Protein AF-A0AAU9TL54-F1 (afdb_monomer_lite)

pLDDT: mean 71.48, std 21.56, range [25.92, 95.94]

Radius of gyration: 19.09 Å; chains: 1; bounding box: 51×31×58 Å

Foldseek 3Di:
DPDDDDDDPVVLVVVLVVDQLVRSVVVVCVVCVVPDDDPVSVVSSQVRQWDWFWWAFPVRDIFIWIWGADPVDDDQVRIWTQQCSCCLQLVNDDDPPSHRDTHTPVVVVCCVPPPVRCSVNRPRPPTQIDGDPPPDDDDDDPPPPPDDDRDDD

Secondary structure (DSSP, 8-state):
-PPP----HHHHHHHTTSS-HHHHHHHHHHH-TTS---HHHHHHHHHHHEEEEEEE-TTS-EEEEEEEE-TTS-GGGGEEEEGGGGTTTTTTPPPTT-TT-EE-HHHHHHHHHHS---GGGSTTTT---EEPP-SSS----TTSSSSS-----

Sequence (153 aa):
MPGDIVVPVDTFLYMSAFLTSIEYSNLIRAFWPDGDPDELIQKKLRKMSCHKLTATFFNKKTLEIEYNFDITKTGRERVLIRFDCLLPILGGLLAPGMDDVYVNFDTCSDYYYVDNLCVWCSDYHVSPIRFKEPTSHFALPPLLWETHHWIVR

Structure (mmCIF, N/CA/C/O backbone):
data_AF-A0AAU9TL54-F1
#
_entry.id   AF-A0AAU9TL54-F1
#
loop_
_atom_site.group_PDB
_atom_site.id
_atom_site.type_symbol
_atom_site.label_atom_id
_atom_site.label_alt_id
_atom_site.label_comp_id
_atom_site.label_asym_id
_atom_site.label_entity_id
_atom_site.label_seq_id
_atom_site.pdbx_PDB_ins_code
_atom_site.Cartn_x
_atom_site.Cartn_y
_atom_site.Cartn_z
_atom_site.occupancy
_atom_site.B_iso_or_equiv
_atom_site.auth_seq_id
_atom_site.auth_comp_id
_atom_site.auth_asym_id
_atom_site.auth_atom_id
_atom_site.pdbx_PDB_model_num
ATOM 1 N N . MET A 1 1 ? 26.069 3.975 -33.445 1.00 44.50 1 MET A N 1
ATOM 2 C CA . MET A 1 1 ? 25.128 4.342 -32.367 1.00 44.50 1 MET A CA 1
ATOM 3 C C . MET A 1 1 ? 25.259 3.276 -31.298 1.00 44.50 1 MET A C 1
ATOM 5 O O . MET A 1 1 ? 25.290 2.113 -31.692 1.00 44.50 1 MET A O 1
ATOM 9 N N . PRO A 1 2 ? 25.477 3.613 -30.016 1.00 60.00 2 PRO A N 1
ATOM 10 C CA . PRO A 1 2 ? 25.482 2.585 -28.983 1.00 60.00 2 PRO A CA 1
ATOM 11 C C . PRO A 1 2 ? 24.074 1.981 -28.931 1.00 60.00 2 PRO A C 1
ATOM 13 O O . PRO A 1 2 ? 23.098 2.721 -29.001 1.00 60.00 2 PRO A O 1
ATOM 16 N N . GLY A 1 3 ? 23.983 0.652 -28.950 1.00 62.69 3 GLY A N 1
ATOM 17 C CA . GLY A 1 3 ? 22.703 -0.051 -28.954 1.00 62.69 3 GLY A CA 1
ATOM 18 C C . GLY A 1 3 ? 21.971 0.143 -27.632 1.00 62.69 3 GLY A C 1
ATOM 19 O O . GLY A 1 3 ? 22.607 0.190 -26.577 1.00 62.69 3 GLY A O 1
ATOM 20 N N . ASP A 1 4 ? 20.649 0.248 -27.703 1.00 75.19 4 ASP A N 1
ATOM 21 C CA . ASP A 1 4 ? 19.804 0.347 -26.521 1.00 75.19 4 ASP A CA 1
ATOM 22 C C . ASP A 1 4 ? 19.970 -0.913 -25.663 1.00 75.19 4 ASP A C 1
ATOM 24 O O . ASP A 1 4 ? 19.854 -2.045 -26.143 1.00 75.19 4 ASP A O 1
ATOM 28 N N . ILE A 1 5 ? 20.276 -0.723 -24.380 1.00 73.12 5 ILE A N 1
ATOM 29 C CA . ILE A 1 5 ? 20.325 -1.820 -23.415 1.00 73.12 5 ILE A CA 1
ATOM 30 C C . ILE A 1 5 ? 18.885 -2.117 -23.007 1.00 73.12 5 ILE A C 1
ATOM 32 O O . ILE A 1 5 ? 18.291 -1.390 -22.214 1.00 73.12 5 ILE A O 1
ATOM 36 N N . VAL A 1 6 ? 18.327 -3.199 -23.543 1.00 80.69 6 VAL A N 1
ATOM 37 C CA . VAL A 1 6 ? 17.008 -3.692 -23.140 1.00 80.69 6 VAL A CA 1
ATOM 38 C C . VAL A 1 6 ? 17.180 -4.626 -21.946 1.00 80.69 6 VAL A C 1
ATOM 40 O O . VAL A 1 6 ? 17.731 -5.720 -22.074 1.00 80.69 6 VAL A O 1
ATOM 43 N N . VAL A 1 7 ? 16.713 -4.192 -20.776 1.00 84.62 7 VAL A N 1
ATOM 44 C CA . VAL A 1 7 ? 16.684 -5.018 -19.562 1.00 84.62 7 VAL A CA 1
ATOM 45 C C . VAL A 1 7 ? 15.305 -5.681 -19.444 1.00 84.62 7 VAL A C 1
ATOM 47 O O . VAL A 1 7 ? 14.301 -4.969 -19.442 1.00 84.62 7 VAL A O 1
ATOM 50 N N . PRO A 1 8 ? 15.213 -7.019 -19.328 1.00 91.31 8 PRO A N 1
ATOM 51 C CA . PRO A 1 8 ? 13.930 -7.704 -19.180 1.00 91.31 8 PRO A CA 1
ATOM 52 C C . PRO A 1 8 ? 13.192 -7.325 -17.890 1.00 91.31 8 PRO A C 1
ATOM 54 O O . PRO A 1 8 ? 13.813 -7.199 -16.832 1.00 91.31 8 PRO A O 1
ATOM 57 N N . VAL A 1 9 ? 11.858 -7.259 -17.951 1.00 92.06 9 VAL A N 1
ATOM 58 C CA . VAL A 1 9 ? 10.970 -6.998 -16.796 1.00 92.06 9 VAL A CA 1
ATOM 59 C C . VAL A 1 9 ? 11.273 -7.932 -15.617 1.00 92.06 9 VAL A C 1
ATOM 61 O O . VAL A 1 9 ? 11.387 -7.476 -14.477 1.00 92.06 9 VAL A O 1
ATOM 64 N N . ASP A 1 10 ? 11.518 -9.216 -15.889 1.00 94.38 10 ASP A N 1
ATOM 65 C CA . ASP A 1 10 ? 11.847 -10.224 -14.871 1.00 94.38 10 ASP A CA 1
ATOM 66 C C . ASP A 1 10 ? 13.085 -9.870 -14.040 1.00 94.38 10 ASP A C 1
ATOM 68 O O . ASP A 1 10 ? 13.167 -10.219 -12.863 1.00 94.38 10 ASP A O 1
ATOM 72 N N . THR A 1 11 ? 14.036 -9.131 -14.618 1.00 95.06 11 THR A N 1
ATOM 73 C CA . THR A 1 11 ? 15.237 -8.686 -13.901 1.00 95.06 11 THR A CA 1
ATOM 74 C C . THR A 1 11 ? 14.873 -7.666 -12.823 1.00 95.06 11 THR A C 1
ATOM 76 O O . THR A 1 11 ? 15.326 -7.785 -11.685 1.00 95.06 11 THR A O 1
ATOM 79 N N . PHE A 1 12 ? 13.992 -6.710 -13.132 1.00 94.94 12 PHE A N 1
ATOM 80 C CA . PHE A 1 12 ? 13.492 -5.751 -12.144 1.00 94.94 12 PHE A CA 1
ATOM 81 C C . PHE A 1 12 ? 12.656 -6.442 -11.068 1.00 94.94 12 PHE A C 1
ATOM 83 O O . PHE A 1 12 ? 12.790 -6.133 -9.882 1.00 94.94 12 PHE A O 1
ATOM 90 N N . LEU A 1 13 ? 11.814 -7.403 -11.452 1.00 95.62 13 LEU A N 1
ATOM 91 C CA . LEU A 1 13 ? 11.034 -8.184 -10.493 1.00 95.62 13 LEU A CA 1
ATOM 92 C C . LEU A 1 13 ? 11.939 -9.010 -9.574 1.00 95.62 13 LEU A C 1
ATOM 94 O O . LEU A 1 13 ? 11.691 -9.063 -8.372 1.00 95.62 13 LEU A O 1
ATOM 98 N N . TYR A 1 14 ? 13.018 -9.592 -10.091 1.00 95.94 14 TYR A N 1
ATOM 99 C CA . TYR A 1 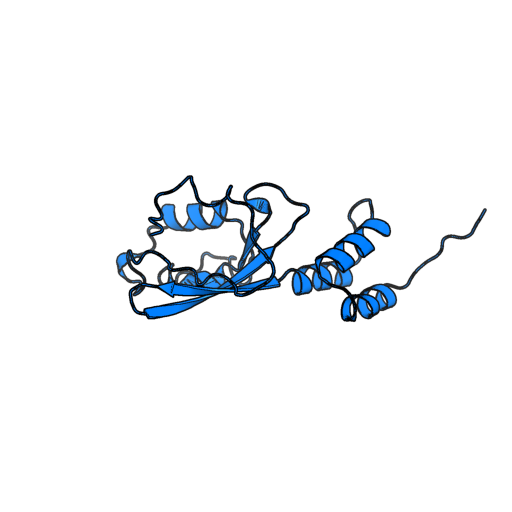14 ? 14.008 -10.297 -9.282 1.00 95.94 14 TYR A CA 1
ATOM 100 C C . TYR A 1 14 ? 14.721 -9.355 -8.297 1.00 95.94 14 TYR A C 1
ATOM 102 O O . TYR A 1 14 ? 14.785 -9.647 -7.103 1.00 95.94 14 TYR A O 1
ATOM 110 N N . MET A 1 15 ? 15.186 -8.188 -8.760 1.00 95.06 15 MET A N 1
ATOM 111 C CA . MET A 1 15 ? 15.880 -7.195 -7.921 1.00 95.06 15 MET A CA 1
ATOM 112 C C . MET A 1 15 ? 15.030 -6.708 -6.744 1.00 95.06 15 MET A C 1
ATOM 114 O O . MET A 1 15 ? 15.552 -6.469 -5.657 1.00 95.06 15 MET A O 1
ATOM 118 N N . SER A 1 16 ? 13.714 -6.614 -6.929 1.00 94.38 16 SER A N 1
ATOM 119 C CA . SER A 1 16 ? 12.777 -6.184 -5.887 1.00 94.38 16 SER A CA 1
ATOM 120 C C . SER A 1 16 ? 12.809 -7.041 -4.609 1.00 94.38 16 SER A C 1
ATOM 122 O O . SER A 1 16 ? 12.371 -6.587 -3.555 1.00 94.38 16 SER A O 1
ATOM 124 N N . ALA A 1 17 ? 13.303 -8.283 -4.678 1.00 93.81 17 ALA A N 1
ATOM 125 C CA . ALA A 1 17 ? 13.439 -9.156 -3.514 1.00 93.81 17 ALA A CA 1
ATOM 126 C C . ALA A 1 17 ? 14.563 -8.715 -2.557 1.00 93.81 17 ALA A C 1
ATOM 128 O O . ALA A 1 17 ? 14.590 -9.157 -1.410 1.00 93.81 17 ALA A O 1
ATOM 129 N N . PHE A 1 18 ? 15.470 -7.852 -3.019 1.00 95.62 18 PHE A N 1
ATOM 130 C CA . PHE A 1 18 ? 16.674 -7.436 -2.293 1.00 95.62 18 PHE A CA 1
ATOM 131 C C . PHE A 1 18 ? 16.671 -5.954 -1.907 1.00 95.62 18 PHE A C 1
ATOM 133 O O . PHE A 1 18 ? 17.611 -5.495 -1.265 1.00 95.62 18 PHE A O 1
ATOM 140 N N . LEU A 1 19 ? 15.642 -5.206 -2.307 1.00 93.69 19 LEU A N 1
ATOM 141 C CA . LEU A 1 19 ? 15.559 -3.758 -2.139 1.00 93.69 19 LEU A CA 1
ATOM 142 C C . LEU A 1 19 ? 14.407 -3.384 -1.206 1.00 93.69 19 LEU A C 1
ATOM 144 O O . LEU A 1 19 ? 13.356 -4.029 -1.193 1.00 93.69 19 LEU A O 1
ATOM 148 N N . THR A 1 20 ? 14.575 -2.297 -0.458 1.00 90.19 20 THR A N 1
ATOM 149 C CA . THR A 1 20 ? 13.454 -1.639 0.222 1.00 90.19 20 THR A CA 1
ATOM 150 C C . THR A 1 20 ? 12.478 -1.050 -0.800 1.00 90.19 20 THR A C 1
ATOM 152 O O . THR A 1 20 ? 12.823 -0.820 -1.959 1.00 90.19 20 THR A O 1
ATOM 155 N N . SER A 1 21 ? 11.248 -0.750 -0.370 1.00 87.44 21 SER A N 1
ATOM 156 C CA . SER A 1 21 ? 10.248 -0.097 -1.231 1.00 87.44 21 SER A CA 1
ATOM 157 C C . SER A 1 21 ? 10.764 1.218 -1.839 1.00 87.44 21 SER A C 1
ATOM 159 O O . SER A 1 21 ? 10.581 1.474 -3.029 1.00 87.44 21 SER A O 1
ATOM 161 N N . ILE A 1 22 ? 11.501 2.012 -1.049 1.00 88.38 22 ILE A N 1
ATOM 162 C CA . ILE A 1 22 ? 12.095 3.283 -1.490 1.00 88.38 22 ILE A CA 1
ATOM 163 C C . ILE A 1 22 ? 13.204 3.046 -2.521 1.00 88.38 22 ILE A C 1
ATOM 165 O O . ILE A 1 22 ? 13.224 3.702 -3.560 1.00 88.38 22 ILE A O 1
ATOM 169 N N . GLU A 1 23 ? 14.121 2.113 -2.262 1.00 92.19 23 GLU A N 1
ATOM 170 C CA . GLU A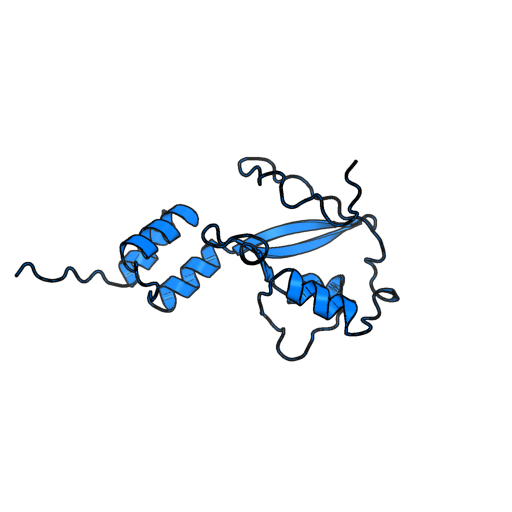 1 23 ? 15.208 1.796 -3.198 1.00 92.19 23 GLU A CA 1
ATOM 171 C C . GLU A 1 23 ? 14.674 1.221 -4.508 1.00 92.19 23 GLU A C 1
ATOM 173 O O . GLU A 1 23 ? 15.125 1.620 -5.580 1.00 92.19 23 GLU A O 1
ATOM 178 N N . TYR A 1 24 ? 13.680 0.335 -4.434 1.00 92.38 24 TYR A N 1
ATOM 179 C CA . TYR A 1 24 ? 13.053 -0.237 -5.617 1.00 92.38 24 TYR A CA 1
ATOM 180 C C . TYR A 1 24 ? 12.318 0.828 -6.437 1.00 92.38 24 TYR A C 1
ATOM 182 O O . TYR A 1 24 ? 12.505 0.900 -7.647 1.00 92.38 24 TYR A O 1
ATOM 190 N N . SER A 1 25 ? 11.558 1.717 -5.791 1.00 89.50 25 SER A N 1
ATOM 191 C CA . SER A 1 25 ? 10.916 2.856 -6.461 1.00 89.50 25 SER A CA 1
ATOM 192 C C . SER A 1 25 ? 11.935 3.771 -7.152 1.00 89.50 25 SER A C 1
ATOM 194 O O . SER A 1 25 ? 11.773 4.119 -8.324 1.00 89.50 25 SER A O 1
ATOM 196 N N . ASN A 1 26 ? 13.044 4.086 -6.475 1.00 90.94 26 ASN A N 1
ATOM 197 C CA . ASN A 1 26 ? 14.129 4.873 -7.060 1.00 90.94 26 ASN A CA 1
ATOM 198 C C . ASN A 1 26 ? 14.776 4.176 -8.265 1.00 90.94 26 ASN A C 1
ATOM 200 O O . ASN A 1 26 ? 15.063 4.845 -9.258 1.00 90.94 26 ASN A O 1
ATOM 204 N N . LEU A 1 27 ? 14.977 2.854 -8.197 1.00 92.88 27 LEU A N 1
ATOM 205 C CA . LEU A 1 27 ? 15.483 2.052 -9.310 1.00 92.88 27 LEU A CA 1
ATOM 206 C C . LEU A 1 27 ? 14.540 2.131 -10.513 1.00 92.88 27 LEU A C 1
ATOM 208 O O . LEU A 1 27 ? 14.986 2.470 -11.604 1.00 92.88 27 LEU A O 1
ATOM 212 N N . ILE A 1 28 ? 13.245 1.858 -10.326 1.00 92.38 28 ILE A N 1
ATOM 213 C CA . ILE A 1 28 ? 12.278 1.886 -11.431 1.00 92.38 28 ILE A CA 1
ATOM 214 C C . ILE A 1 28 ? 12.217 3.276 -12.062 1.00 92.38 28 ILE A C 1
ATOM 216 O O . ILE A 1 28 ? 12.270 3.385 -13.283 1.00 92.38 28 ILE A O 1
ATOM 220 N N . ARG A 1 29 ? 12.214 4.346 -11.261 1.00 89.69 29 ARG A N 1
ATOM 221 C CA . ARG A 1 29 ? 12.222 5.723 -11.777 1.00 89.69 29 ARG A CA 1
ATOM 222 C C . ARG A 1 29 ? 13.480 6.062 -12.583 1.00 89.69 29 ARG A C 1
ATOM 224 O O . ARG A 1 29 ? 13.410 6.886 -13.486 1.00 89.69 29 ARG A O 1
ATOM 231 N N . ALA A 1 30 ? 14.624 5.450 -12.276 1.00 90.62 30 ALA A N 1
ATOM 232 C CA . ALA A 1 30 ? 15.845 5.656 -13.053 1.00 90.62 30 ALA A CA 1
ATOM 233 C C . ALA A 1 30 ? 15.759 5.036 -14.461 1.00 90.62 30 ALA A C 1
ATOM 235 O O . ALA A 1 30 ? 16.375 5.560 -15.385 1.00 90.62 30 ALA A O 1
ATOM 236 N N . PHE A 1 31 ? 14.995 3.951 -14.624 1.00 89.69 31 PHE A N 1
ATOM 237 C CA . PHE A 1 31 ? 14.792 3.272 -15.910 1.00 89.69 31 PHE A CA 1
ATOM 238 C C . PHE A 1 31 ? 13.555 3.766 -16.674 1.00 89.69 31 PHE A C 1
ATOM 240 O O . PHE A 1 31 ? 13.568 3.770 -17.901 1.00 89.69 31 PHE A O 1
ATOM 247 N N . TRP A 1 32 ? 12.524 4.230 -15.965 1.00 89.62 32 TRP A N 1
ATOM 248 C CA . TRP A 1 32 ? 11.308 4.833 -16.521 1.00 89.62 32 TRP A CA 1
ATOM 249 C C . TRP A 1 32 ? 11.105 6.254 -15.977 1.00 89.62 32 TRP A C 1
ATOM 251 O O . TRP A 1 32 ? 10.183 6.486 -15.189 1.00 89.62 32 TRP A O 1
ATOM 261 N N . PRO A 1 33 ? 11.952 7.222 -16.375 1.00 83.62 33 PRO A N 1
ATOM 262 C CA . PRO A 1 33 ? 11.840 8.600 -15.898 1.00 83.62 33 PRO A CA 1
ATOM 263 C C . PRO A 1 33 ? 10.523 9.270 -16.316 1.00 83.62 33 PRO A C 1
ATOM 265 O O . PRO A 1 33 ? 10.025 10.120 -15.581 1.00 83.62 33 PRO A O 1
ATOM 268 N N . ASP A 1 34 ? 9.933 8.844 -17.438 1.00 84.31 34 ASP A N 1
ATOM 269 C CA . ASP A 1 34 ? 8.681 9.392 -17.977 1.00 84.31 34 ASP A CA 1
ATOM 270 C C . ASP A 1 34 ? 7.415 8.772 -17.351 1.00 84.31 34 ASP A C 1
ATOM 272 O O . ASP A 1 34 ? 6.304 9.212 -17.636 1.00 84.31 34 ASP A O 1
ATOM 276 N N . GLY A 1 35 ? 7.568 7.787 -16.453 1.00 74.56 35 GLY A N 1
ATOM 277 C CA . GLY A 1 35 ? 6.479 7.317 -15.592 1.00 74.56 35 GLY A CA 1
ATOM 278 C C . GLY A 1 35 ? 5.584 6.204 -16.144 1.00 74.56 35 GLY A C 1
ATOM 279 O O . GLY A 1 35 ? 4.490 6.025 -15.617 1.00 74.56 35 GLY A O 1
ATOM 280 N N . ASP A 1 36 ? 6.041 5.428 -17.131 1.00 83.94 36 ASP A N 1
ATOM 281 C CA . ASP A 1 36 ? 5.264 4.317 -17.715 1.00 83.94 36 ASP A CA 1
ATOM 282 C C . ASP A 1 36 ? 5.986 2.951 -17.633 1.00 83.94 36 ASP A C 1
ATOM 284 O O . ASP A 1 36 ? 6.414 2.400 -18.651 1.00 83.94 36 ASP A O 1
ATOM 288 N N . PRO A 1 37 ? 6.226 2.409 -16.420 1.00 85.56 37 PRO A N 1
ATOM 289 C CA . PRO A 1 37 ? 6.780 1.070 -16.265 1.00 85.56 37 PRO A CA 1
ATOM 290 C C . PRO A 1 37 ? 5.724 -0.007 -16.537 1.00 85.56 37 PRO A C 1
ATOM 292 O O . PRO A 1 37 ? 4.527 0.218 -16.372 1.00 85.56 37 PRO A O 1
ATOM 295 N N . ASP A 1 38 ? 6.190 -1.214 -16.861 1.00 90.88 38 ASP A N 1
ATOM 296 C CA . ASP A 1 38 ? 5.350 -2.396 -17.085 1.00 90.88 38 ASP A CA 1
ATOM 297 C C . ASP A 1 38 ? 4.340 -2.647 -15.942 1.00 90.88 38 ASP A C 1
ATOM 299 O O . ASP A 1 38 ? 4.641 -2.433 -14.761 1.00 90.88 38 ASP A O 1
ATOM 303 N N . GLU A 1 39 ? 3.147 -3.148 -16.276 1.00 90.62 39 GLU A N 1
ATOM 304 C CA . GLU A 1 39 ? 2.059 -3.413 -15.322 1.00 90.62 39 GLU A CA 1
ATOM 305 C C . GLU A 1 39 ? 2.504 -4.311 -14.152 1.00 90.62 39 GLU A C 1
ATOM 307 O O . GLU A 1 39 ? 2.126 -4.086 -12.996 1.00 90.62 39 GLU A O 1
ATOM 312 N N . LEU A 1 40 ? 3.365 -5.302 -14.407 1.00 92.94 40 LEU A N 1
ATOM 313 C CA . LEU A 1 40 ? 3.896 -6.182 -13.364 1.00 92.94 40 LEU A CA 1
ATOM 314 C C . LEU A 1 40 ? 4.794 -5.422 -12.385 1.00 92.94 40 LEU A C 1
ATOM 316 O O . LEU A 1 40 ? 4.751 -5.680 -11.176 1.00 92.94 40 LEU A O 1
ATOM 320 N N . ILE A 1 41 ? 5.577 -4.466 -12.886 1.00 92.00 41 ILE A N 1
ATOM 321 C CA . ILE A 1 41 ? 6.424 -3.591 -12.071 1.00 92.00 41 ILE A CA 1
ATOM 322 C C . ILE A 1 41 ? 5.544 -2.662 -11.234 1.00 92.00 41 ILE A C 1
ATOM 324 O O . ILE A 1 41 ? 5.767 -2.546 -10.028 1.00 92.00 41 ILE A O 1
ATOM 328 N N . GLN A 1 42 ? 4.502 -2.067 -11.821 1.00 88.75 42 GLN A N 1
ATOM 329 C CA . GLN A 1 42 ? 3.546 -1.226 -11.089 1.00 88.75 42 GLN A CA 1
ATOM 330 C C . GLN A 1 42 ? 2.858 -2.002 -9.960 1.00 88.75 42 GLN A C 1
ATOM 332 O O . GLN A 1 42 ? 2.815 -1.555 -8.809 1.00 88.75 42 GLN A O 1
ATOM 337 N N . LYS A 1 43 ? 2.383 -3.217 -10.252 1.00 89.19 43 LYS A N 1
ATOM 338 C CA . LYS A 1 43 ? 1.781 -4.113 -9.258 1.00 89.19 43 LYS A CA 1
ATOM 339 C C . LYS A 1 43 ? 2.764 -4.455 -8.141 1.00 89.19 43 LYS A C 1
ATOM 341 O O . LYS A 1 43 ? 2.378 -4.522 -6.970 1.00 89.19 43 LYS A O 1
ATOM 346 N N . LYS A 1 44 ? 4.037 -4.665 -8.479 1.00 92.44 44 LYS A N 1
ATOM 347 C CA . LYS A 1 44 ? 5.086 -4.954 -7.502 1.00 92.44 44 LYS A CA 1
ATOM 348 C C . LYS A 1 44 ? 5.410 -3.743 -6.628 1.00 92.44 44 LYS A C 1
ATOM 350 O O . LYS A 1 44 ? 5.474 -3.917 -5.412 1.00 92.44 44 LYS A O 1
ATOM 355 N N . LEU A 1 45 ? 5.541 -2.550 -7.210 1.00 89.06 45 LEU A N 1
ATOM 356 C CA . LEU A 1 45 ? 5.716 -1.289 -6.481 1.00 89.06 45 LEU A CA 1
ATOM 357 C C . LEU A 1 45 ? 4.594 -1.100 -5.464 1.00 89.06 45 LEU A C 1
ATOM 359 O O . LEU A 1 45 ? 4.876 -0.973 -4.275 1.00 89.06 45 LEU A O 1
ATOM 363 N N . ARG A 1 46 ? 3.335 -1.222 -5.906 1.00 85.75 46 ARG A N 1
ATOM 364 C CA . ARG A 1 46 ? 2.160 -1.126 -5.031 1.00 85.75 46 ARG A CA 1
ATOM 365 C C . ARG A 1 46 ? 2.212 -2.139 -3.889 1.00 85.75 46 ARG A C 1
ATOM 367 O O . ARG A 1 46 ? 1.995 -1.791 -2.739 1.00 85.75 46 ARG A O 1
ATOM 374 N N . LYS A 1 47 ? 2.553 -3.399 -4.173 1.00 88.25 47 LYS A N 1
ATOM 375 C CA . LYS A 1 47 ? 2.675 -4.427 -3.127 1.00 88.25 47 LYS A CA 1
ATOM 376 C C . LYS A 1 47 ? 3.772 -4.101 -2.106 1.00 88.25 47 LYS A C 1
ATOM 378 O O . LYS A 1 47 ? 3.621 -4.436 -0.936 1.00 88.25 47 LYS A O 1
ATOM 383 N N . MET A 1 48 ? 4.880 -3.501 -2.537 1.00 88.69 48 MET A N 1
ATOM 384 C CA . MET A 1 48 ? 5.998 -3.140 -1.657 1.00 88.69 48 MET A CA 1
ATOM 385 C C . MET A 1 48 ? 5.753 -1.847 -0.874 1.00 88.69 48 MET A C 1
ATOM 387 O O . MET A 1 48 ? 6.341 -1.673 0.190 1.00 88.69 48 MET A O 1
ATOM 391 N N . SER A 1 49 ? 4.894 -0.954 -1.368 1.00 87.69 49 SER A N 1
ATOM 392 C CA . SER A 1 49 ? 4.430 0.241 -0.652 1.00 87.69 49 SER A CA 1
ATOM 393 C C . SER A 1 49 ? 3.214 -0.010 0.246 1.00 87.69 49 SER A C 1
ATOM 395 O O . SER A 1 49 ? 2.777 0.917 0.930 1.00 87.69 49 SER A O 1
ATOM 397 N N . CYS A 1 50 ? 2.663 -1.231 0.256 1.00 90.06 50 CYS A N 1
ATOM 398 C CA . CYS A 1 50 ? 1.597 -1.612 1.174 1.00 90.06 50 CYS A CA 1
ATOM 399 C C . CYS A 1 50 ? 2.143 -1.783 2.594 1.00 90.06 50 CYS A C 1
ATOM 401 O O . CYS A 1 50 ? 3.042 -2.582 2.863 1.00 90.06 50 CYS A O 1
ATOM 403 N N . HIS A 1 51 ? 1.513 -1.082 3.521 1.00 89.06 51 HIS A N 1
ATOM 404 C CA . HIS A 1 51 ? 1.794 -1.108 4.941 1.00 89.06 51 HIS A CA 1
ATOM 405 C C . HIS A 1 51 ? 0.514 -1.412 5.716 1.00 89.06 51 HIS A C 1
ATOM 407 O O . HIS A 1 51 ? -0.597 -1.162 5.249 1.00 89.06 51 HIS A O 1
ATOM 413 N N . LYS A 1 52 ? 0.682 -1.949 6.923 1.00 89.88 52 LYS A N 1
ATOM 414 C CA . LYS A 1 52 ? -0.411 -2.252 7.844 1.00 89.88 52 LYS A CA 1
ATOM 415 C C . LYS A 1 52 ? -0.184 -1.526 9.158 1.00 89.88 52 LYS A C 1
ATOM 417 O O . LYS A 1 52 ? 0.927 -1.527 9.685 1.00 89.88 52 LYS A O 1
ATOM 422 N N . LEU A 1 53 ? -1.241 -0.925 9.684 1.00 89.25 53 LEU A N 1
ATOM 423 C CA . LEU A 1 53 ? -1.264 -0.242 10.970 1.00 89.25 53 LEU A CA 1
ATOM 424 C C . LEU A 1 53 ? -2.400 -0.810 11.810 1.00 89.25 53 LEU A C 1
ATOM 426 O O . LEU A 1 53 ? -3.547 -0.820 11.378 1.00 89.25 53 LEU A O 1
ATOM 430 N N . THR A 1 54 ? -2.113 -1.233 13.037 1.00 89.69 54 THR A N 1
ATOM 431 C CA . THR A 1 54 ? -3.165 -1.639 13.974 1.00 89.69 54 THR A CA 1
ATOM 432 C C . THR A 1 54 ? -3.602 -0.447 14.823 1.00 89.69 54 THR A C 1
ATOM 434 O O . THR A 1 54 ? -2.867 0.008 15.701 1.00 89.69 54 THR A O 1
ATOM 437 N N . ALA A 1 55 ? -4.823 0.033 14.603 1.00 83.25 55 ALA A N 1
ATOM 438 C CA . ALA A 1 55 ? -5.485 1.007 15.462 1.00 83.25 55 ALA A CA 1
ATOM 439 C C . ALA A 1 55 ? -6.186 0.288 16.623 1.00 83.25 55 ALA A C 1
ATOM 441 O O . ALA A 1 55 ? -6.875 -0.710 16.417 1.00 83.25 55 ALA A O 1
ATOM 442 N N . THR A 1 56 ? -6.019 0.783 17.852 1.00 82.50 56 THR A N 1
ATOM 443 C CA . THR A 1 56 ? -6.775 0.300 19.019 1.00 82.50 56 THR A CA 1
ATOM 444 C C . THR A 1 56 ? -7.725 1.394 19.488 1.00 82.50 56 THR A C 1
ATOM 446 O O . THR A 1 56 ? -7.297 2.507 19.801 1.00 82.50 56 THR A O 1
ATOM 449 N N . PHE A 1 57 ? -9.010 1.067 19.548 1.00 77.38 57 PHE A N 1
ATOM 450 C CA . PHE A 1 57 ? -10.068 1.962 20.007 1.00 77.38 57 PHE A CA 1
ATOM 451 C C . PHE A 1 57 ? -10.258 1.839 21.526 1.00 77.38 57 PHE A C 1
ATOM 453 O O . PHE A 1 57 ? -9.848 0.851 22.139 1.00 77.38 57 PHE A O 1
ATOM 460 N N . PHE A 1 58 ? -10.897 2.825 22.165 1.00 73.19 58 PHE A N 1
ATOM 461 C CA . PHE A 1 58 ? -11.143 2.814 23.621 1.00 73.19 58 PHE A CA 1
ATOM 462 C C . PHE A 1 58 ? -11.963 1.618 24.106 1.00 73.19 58 PHE A C 1
ATOM 464 O O . PHE A 1 58 ? -11.744 1.133 25.216 1.00 73.19 58 PHE A O 1
ATOM 471 N N . ASN A 1 59 ? -12.846 1.088 23.261 1.00 76.44 59 ASN A N 1
ATOM 472 C CA . ASN A 1 59 ? -13.569 -0.162 23.509 1.00 76.44 59 ASN A CA 1
ATOM 473 C C . ASN A 1 59 ? -12.661 -1.417 23.471 1.00 76.44 59 ASN A C 1
ATOM 475 O O . ASN A 1 59 ? -13.162 -2.537 23.546 1.00 76.44 59 ASN A O 1
ATOM 479 N N . LYS A 1 60 ? -11.336 -1.242 23.344 1.00 80.69 60 LYS A N 1
ATOM 480 C CA . LYS A 1 60 ? -10.295 -2.275 23.213 1.00 80.69 60 LYS A CA 1
ATOM 481 C C . LYS A 1 60 ? -10.380 -3.107 21.936 1.00 80.69 60 LYS A C 1
ATOM 483 O O . LYS A 1 60 ? -9.594 -4.040 21.778 1.00 80.69 60 LYS A O 1
ATOM 488 N N . LYS A 1 61 ? -11.286 -2.776 21.016 1.00 82.25 61 LYS A N 1
ATOM 489 C CA . LYS A 1 61 ? -11.308 -3.395 19.696 1.00 82.25 61 LYS A CA 1
ATOM 490 C C . LYS A 1 61 ? -10.138 -2.870 18.881 1.00 82.25 61 LYS A C 1
ATOM 492 O O . LYS A 1 61 ? -9.779 -1.692 18.949 1.00 82.25 61 LYS A O 1
ATOM 497 N N . THR A 1 62 ? -9.553 -3.764 18.106 1.00 87.31 62 THR A N 1
ATOM 498 C CA . THR A 1 62 ? -8.481 -3.445 17.173 1.00 87.31 62 THR A CA 1
ATOM 499 C C . THR A 1 62 ? -9.024 -3.412 15.757 1.00 87.31 62 THR A C 1
ATOM 501 O O . THR A 1 62 ? -9.930 -4.174 15.419 1.00 87.31 62 THR A O 1
ATOM 504 N N . LEU A 1 63 ? -8.443 -2.554 14.932 1.00 87.19 63 LEU A N 1
ATOM 505 C CA . LEU A 1 63 ? -8.661 -2.529 13.498 1.00 87.19 63 LEU A CA 1
ATOM 506 C C . LEU A 1 63 ? -7.310 -2.516 12.802 1.00 87.19 63 LEU A C 1
ATOM 508 O O . LEU A 1 63 ? -6.466 -1.675 13.104 1.00 87.19 63 LEU A O 1
ATOM 512 N N . GLU A 1 64 ? -7.104 -3.455 11.891 1.00 91.94 64 GLU A N 1
ATOM 513 C CA . GLU A 1 64 ? -5.964 -3.410 10.988 1.00 91.94 64 GLU A CA 1
ATOM 514 C C . GLU A 1 64 ? -6.334 -2.535 9.793 1.00 91.94 64 GLU A C 1
ATOM 516 O O . GLU A 1 64 ? -7.308 -2.805 9.098 1.00 91.94 64 GLU A O 1
ATOM 521 N N . ILE A 1 65 ? -5.566 -1.473 9.590 1.00 88.75 65 ILE A N 1
ATOM 522 C CA . ILE A 1 65 ? -5.720 -0.536 8.489 1.00 88.75 65 ILE A CA 1
ATOM 523 C C . ILE A 1 65 ? -4.597 -0.812 7.505 1.00 88.75 65 ILE A C 1
ATOM 525 O O . ILE A 1 65 ? -3.420 -0.697 7.856 1.00 88.75 65 ILE A O 1
ATOM 529 N N . GLU A 1 66 ? -4.956 -1.168 6.277 1.00 91.56 66 GLU A N 1
ATOM 530 C CA . GLU A 1 66 ? -3.991 -1.292 5.195 1.00 91.56 66 GLU A CA 1
ATOM 531 C C . GLU A 1 66 ? -3.922 0.015 4.405 1.00 91.56 66 GLU A C 1
ATOM 533 O O . GLU A 1 66 ? -4.943 0.602 4.049 1.00 91.56 66 GLU A O 1
ATOM 538 N N . TYR A 1 67 ? -2.710 0.479 4.120 1.00 89.75 67 TYR A N 1
ATOM 539 C CA . TYR A 1 67 ? -2.489 1.701 3.361 1.00 89.75 67 TYR A CA 1
ATOM 540 C C . TYR A 1 67 ? -1.273 1.578 2.447 1.00 89.75 67 TYR A C 1
ATOM 542 O O . TYR A 1 67 ? -0.332 0.843 2.727 1.00 89.75 67 TYR A O 1
ATOM 550 N N . ASN A 1 68 ? -1.290 2.321 1.349 1.00 89.50 68 ASN A N 1
ATOM 551 C CA . ASN A 1 68 ? -0.140 2.557 0.493 1.00 89.50 68 ASN A CA 1
ATOM 552 C C . ASN A 1 68 ? 0.488 3.906 0.836 1.00 89.50 68 ASN A C 1
ATOM 554 O O . ASN A 1 68 ? -0.230 4.899 0.969 1.00 89.50 68 ASN A O 1
ATOM 558 N N . PHE A 1 69 ? 1.816 3.941 0.953 1.00 84.12 69 PHE A N 1
ATOM 559 C CA . PHE A 1 69 ? 2.575 5.175 1.157 1.00 84.12 69 PHE A CA 1
ATOM 560 C C . PHE A 1 69 ? 3.467 5.472 -0.047 1.00 84.12 69 PHE A C 1
ATOM 562 O O . PHE A 1 69 ? 4.339 4.675 -0.390 1.00 84.12 69 PHE A O 1
ATOM 569 N N . ASP A 1 70 ? 3.284 6.643 -0.651 1.00 79.44 70 ASP A N 1
ATOM 570 C CA . ASP A 1 70 ? 4.063 7.096 -1.800 1.00 79.44 70 ASP A CA 1
ATOM 571 C C . ASP A 1 70 ? 4.801 8.398 -1.478 1.00 79.44 70 ASP A C 1
ATOM 573 O O . ASP A 1 70 ? 4.234 9.492 -1.508 1.00 79.44 70 ASP A O 1
ATOM 577 N N . ILE A 1 71 ? 6.100 8.279 -1.187 1.00 74.56 71 ILE A N 1
ATOM 578 C CA . ILE A 1 71 ? 6.960 9.413 -0.825 1.00 74.56 71 ILE A CA 1
ATOM 579 C C . ILE A 1 71 ? 7.070 10.466 -1.937 1.00 74.56 71 ILE A C 1
ATOM 581 O O . ILE A 1 71 ? 7.406 11.616 -1.651 1.00 74.56 71 ILE A O 1
ATOM 585 N N . THR A 1 72 ? 6.789 10.094 -3.189 1.00 72.56 72 THR A N 1
ATOM 586 C CA . THR A 1 72 ? 6.866 11.012 -4.332 1.00 72.56 72 THR A CA 1
ATOM 587 C C . THR A 1 72 ? 5.699 11.994 -4.361 1.00 72.56 72 THR A C 1
ATOM 589 O O . THR A 1 72 ? 5.842 13.101 -4.877 1.00 72.56 72 THR A O 1
ATOM 592 N N . LYS A 1 73 ? 4.572 11.632 -3.741 1.00 79.25 73 LYS A N 1
ATOM 593 C CA . LYS A 1 73 ? 3.387 12.481 -3.633 1.00 79.25 73 LYS A CA 1
ATOM 594 C C . LYS A 1 73 ? 3.493 13.436 -2.448 1.00 79.25 73 LYS A C 1
ATOM 596 O O . LYS A 1 73 ? 4.197 13.195 -1.457 1.00 79.25 73 LYS A O 1
ATOM 601 N N . THR A 1 74 ? 2.780 14.552 -2.532 1.00 78.50 74 THR A N 1
ATOM 602 C CA . THR A 1 74 ? 2.731 15.579 -1.485 1.00 78.50 74 THR A CA 1
ATOM 603 C C . THR A 1 74 ? 1.373 15.579 -0.785 1.00 78.50 74 THR A C 1
ATOM 605 O O . THR A 1 74 ? 0.377 15.070 -1.294 1.00 78.50 74 THR A O 1
ATOM 608 N N . GLY A 1 75 ? 1.338 16.117 0.437 1.00 81.69 75 GLY A N 1
ATOM 609 C CA . GLY A 1 75 ? 0.094 16.276 1.191 1.00 81.69 75 GLY A CA 1
ATOM 610 C C . GLY A 1 75 ? -0.666 14.964 1.424 1.00 81.69 75 GLY A C 1
ATOM 611 O O . GLY A 1 75 ? -0.079 13.958 1.826 1.00 81.69 75 GLY A O 1
ATOM 612 N N . ARG A 1 76 ? -1.985 15.003 1.202 1.00 75.44 76 ARG A N 1
ATOM 613 C CA . ARG A 1 76 ? -2.929 13.905 1.487 1.00 75.44 76 ARG A CA 1
ATOM 614 C C . ARG A 1 76 ? -2.908 12.786 0.443 1.00 75.44 76 ARG A C 1
ATOM 616 O O . ARG A 1 76 ? -3.357 11.686 0.737 1.00 75.44 76 ARG A O 1
ATOM 623 N N . GLU A 1 77 ? -2.334 13.022 -0.734 1.00 77.44 77 GLU A N 1
ATOM 624 C CA . GLU A 1 77 ? -2.207 12.012 -1.797 1.00 77.44 77 GLU A CA 1
ATOM 625 C C . GLU A 1 77 ? -1.083 11.001 -1.530 1.00 77.44 77 GLU A C 1
ATOM 627 O O . GLU A 1 77 ? -1.018 9.945 -2.159 1.00 77.44 77 GLU A O 1
ATOM 632 N N . ARG A 1 78 ? -0.204 11.320 -0.573 1.00 84.25 78 ARG A N 1
ATOM 633 C CA . ARG A 1 78 ? 0.899 10.471 -0.108 1.00 84.25 78 ARG A CA 1
ATOM 634 C C . ARG A 1 78 ? 0.430 9.180 0.553 1.00 84.25 78 ARG A C 1
ATOM 636 O O . ARG A 1 78 ? 1.194 8.219 0.592 1.00 84.25 78 ARG A O 1
ATOM 643 N N . VAL A 1 79 ? -0.790 9.160 1.086 1.00 86.75 79 VAL A N 1
ATOM 644 C CA . VAL A 1 79 ? -1.364 8.002 1.773 1.00 86.75 79 VAL A CA 1
ATOM 645 C C . VAL A 1 79 ? -2.681 7.643 1.112 1.00 86.75 79 VAL A C 1
ATOM 647 O O . VAL A 1 79 ? -3.615 8.441 1.112 1.00 86.75 79 VAL A O 1
ATOM 650 N N . LEU A 1 80 ? -2.766 6.423 0.588 1.00 88.56 80 LEU A N 1
ATOM 651 C CA . LEU A 1 80 ? -4.020 5.856 0.109 1.00 88.56 80 LEU A CA 1
ATOM 652 C C . LEU A 1 80 ? -4.409 4.702 1.023 1.00 88.56 80 LEU A C 1
ATOM 654 O O . LEU A 1 80 ? -3.622 3.779 1.212 1.00 88.56 80 LEU A O 1
ATOM 658 N N . ILE A 1 81 ? -5.598 4.750 1.604 1.00 88.31 81 ILE A N 1
ATOM 659 C CA . ILE A 1 81 ? -6.094 3.753 2.554 1.00 88.31 81 ILE A CA 1
ATOM 660 C C . ILE A 1 81 ? -6.973 2.771 1.792 1.00 88.31 81 ILE A C 1
ATOM 662 O O . ILE A 1 81 ? -7.775 3.189 0.956 1.00 88.31 81 ILE A O 1
ATOM 666 N N . ARG A 1 82 ? -6.830 1.476 2.071 1.00 89.19 82 ARG A N 1
ATOM 667 C CA . ARG A 1 82 ? -7.736 0.466 1.529 1.00 89.19 82 ARG A CA 1
ATOM 668 C C . ARG A 1 82 ? -9.119 0.656 2.163 1.00 89.19 82 ARG A C 1
ATOM 670 O O . ARG A 1 82 ? -9.245 0.628 3.379 1.00 89.19 82 ARG A O 1
ATOM 677 N N . PHE A 1 83 ? -10.149 0.922 1.369 1.00 84.75 83 PHE A N 1
ATOM 678 C CA . PHE A 1 83 ? -11.434 1.388 1.904 1.00 84.75 83 PHE A CA 1
ATOM 679 C C . PHE A 1 83 ? -12.176 0.313 2.717 1.00 84.75 83 PHE A C 1
ATOM 681 O O . PHE A 1 83 ? -12.762 0.601 3.761 1.00 84.75 83 PHE A O 1
ATOM 688 N N . ASP A 1 84 ? -12.093 -0.943 2.283 1.00 86.12 84 ASP A N 1
ATOM 689 C CA . ASP A 1 84 ? -12.723 -2.097 2.935 1.00 86.12 84 ASP A CA 1
ATOM 690 C C . ASP A 1 84 ? -12.268 -2.306 4.394 1.00 86.12 84 ASP A C 1
ATOM 692 O O . ASP A 1 84 ? -13.058 -2.725 5.243 1.00 86.12 84 ASP A O 1
ATOM 696 N N . CYS A 1 85 ? -11.028 -1.944 4.736 1.00 86.44 85 CYS A N 1
ATOM 697 C CA . CYS A 1 85 ? -10.517 -2.072 6.096 1.00 86.44 85 CYS A CA 1
ATOM 698 C C . CYS A 1 85 ? -11.172 -1.074 7.058 1.00 86.44 85 CYS A C 1
ATOM 700 O O . CYS A 1 85 ? -11.045 -1.222 8.269 1.00 86.44 85 CYS A O 1
ATOM 702 N N . LEU A 1 86 ? -11.878 -0.062 6.548 1.00 83.81 86 LEU A N 1
ATOM 703 C CA . LEU A 1 86 ? -12.608 0.916 7.353 1.00 83.81 86 LEU A CA 1
ATOM 704 C C . LEU A 1 86 ? -14.068 0.519 7.589 1.00 83.81 86 LEU A C 1
ATOM 706 O O . LEU A 1 86 ? -14.719 1.143 8.428 1.00 83.81 86 LEU A O 1
ATOM 710 N N . LEU A 1 87 ? -14.570 -0.544 6.945 1.00 82.00 87 LEU A N 1
ATOM 711 C CA . LEU A 1 87 ? -15.948 -1.027 7.105 1.00 82.00 87 LEU A CA 1
ATOM 712 C C . LEU A 1 87 ? -16.409 -1.147 8.564 1.00 82.00 87 LEU A C 1
ATOM 714 O O . LEU A 1 87 ? -17.530 -0.729 8.851 1.00 82.00 87 LEU A O 1
ATOM 718 N N . PRO A 1 88 ? -15.593 -1.643 9.517 1.00 79.75 88 PRO A N 1
ATOM 719 C CA . PRO A 1 88 ? -16.026 -1.731 10.911 1.00 79.75 88 PRO A CA 1
ATOM 720 C C . PRO A 1 88 ? -16.336 -0.367 11.545 1.00 79.75 88 PRO A C 1
ATOM 722 O O . PRO A 1 88 ? -17.211 -0.279 12.402 1.00 79.75 88 PRO A O 1
ATOM 725 N N . ILE A 1 89 ? -15.654 0.697 11.108 1.00 76.12 89 ILE A N 1
ATOM 726 C CA . ILE A 1 89 ? -15.911 2.081 11.539 1.00 76.12 89 ILE A CA 1
ATOM 727 C C . ILE A 1 89 ? -17.086 2.674 10.749 1.00 76.12 89 ILE A C 1
ATOM 729 O O . ILE A 1 89 ? -17.896 3.419 11.291 1.00 76.12 89 ILE A O 1
ATOM 733 N N . LEU A 1 90 ? -17.211 2.294 9.479 1.00 72.12 90 LEU A N 1
ATOM 734 C CA . LEU A 1 90 ? -18.276 2.696 8.564 1.00 72.12 90 LEU A CA 1
ATOM 735 C C . LEU A 1 90 ? -19.542 1.830 8.723 1.00 72.12 90 LEU A C 1
ATOM 737 O O . LEU A 1 90 ? -20.253 1.583 7.759 1.00 72.12 90 LEU A O 1
ATOM 741 N N . GLY A 1 91 ? -19.825 1.282 9.908 1.00 68.62 91 GLY A N 1
ATOM 742 C CA . GLY A 1 91 ? -21.064 0.525 10.158 1.00 68.62 91 GLY A CA 1
ATOM 743 C C . GLY A 1 91 ? -21.335 -0.653 9.201 1.00 68.62 91 GLY A C 1
ATOM 744 O O . GLY A 1 91 ? -22.484 -1.064 9.061 1.00 68.62 91 GLY A O 1
ATOM 745 N N . GLY A 1 92 ? -20.308 -1.186 8.531 1.00 69.69 92 GLY A N 1
ATOM 746 C CA . GLY A 1 92 ? -20.406 -2.286 7.567 1.00 69.69 92 GLY A CA 1
ATOM 747 C C . GLY A 1 92 ? -20.909 -1.910 6.167 1.00 69.69 92 GLY A C 1
ATOM 748 O O . GLY A 1 92 ? -21.135 -2.809 5.360 1.00 69.69 92 GLY A O 1
ATOM 749 N N . LEU A 1 93 ? -21.086 -0.624 5.857 1.00 66.81 93 LEU A N 1
ATOM 750 C CA . LEU A 1 93 ? -21.566 -0.166 4.551 1.00 66.81 93 LEU A CA 1
ATOM 751 C C . LEU A 1 93 ? -20.400 0.068 3.587 1.00 6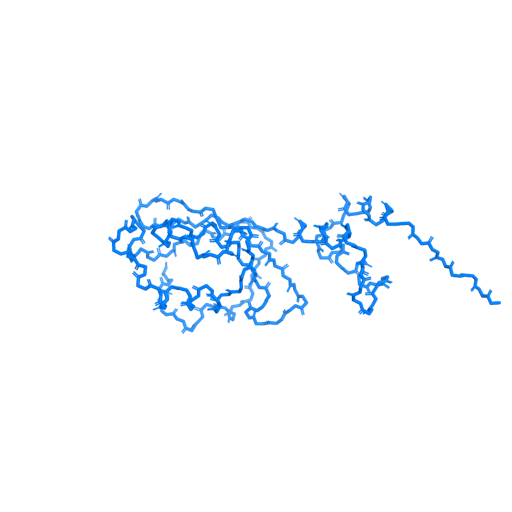6.81 93 LEU A C 1
ATOM 753 O O . LEU A 1 93 ? -19.511 0.877 3.847 1.00 66.81 93 LEU A O 1
ATOM 757 N N . LEU A 1 94 ? -20.440 -0.625 2.450 1.00 68.69 94 LEU A N 1
ATOM 758 C CA . LEU A 1 94 ? -19.540 -0.400 1.326 1.00 68.69 94 LEU A CA 1
ATOM 759 C C . LEU A 1 94 ? -20.299 0.361 0.237 1.00 68.69 94 LEU A C 1
ATOM 761 O O . LEU A 1 94 ? -21.346 -0.103 -0.221 1.00 68.69 94 LEU A O 1
ATOM 765 N N . ALA A 1 95 ? -19.777 1.508 -0.192 1.00 68.81 95 ALA A N 1
ATOM 766 C CA . ALA A 1 95 ? -20.326 2.197 -1.352 1.00 68.81 95 ALA A CA 1
ATOM 767 C C . ALA A 1 95 ? -20.128 1.349 -2.628 1.00 68.81 95 ALA A C 1
ATOM 769 O O . ALA A 1 95 ? -19.126 0.631 -2.737 1.00 68.81 95 ALA A O 1
ATOM 770 N N . PRO A 1 96 ? -21.049 1.412 -3.608 1.00 72.94 96 PRO A N 1
ATOM 771 C CA . PRO A 1 96 ? -20.901 0.682 -4.864 1.00 72.94 96 PRO A CA 1
ATOM 772 C C . PRO A 1 96 ? -19.569 1.006 -5.552 1.00 72.94 96 PRO A C 1
ATOM 774 O O . PRO A 1 96 ? -19.260 2.173 -5.785 1.00 72.94 96 PRO A O 1
ATOM 777 N N . GLY A 1 97 ? -18.791 -0.028 -5.885 1.00 74.50 97 GLY A N 1
ATOM 7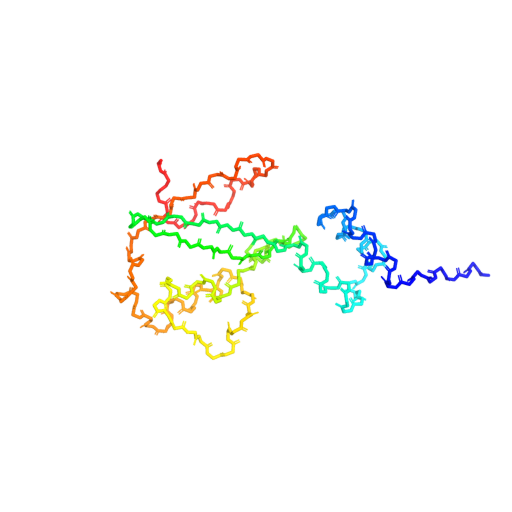78 C CA . GLY A 1 97 ? -17.496 0.116 -6.556 1.00 74.50 97 GLY A CA 1
ATOM 779 C C . GLY A 1 97 ? -16.338 0.554 -5.655 1.00 74.50 97 GLY A C 1
ATOM 780 O O . GLY A 1 97 ? -15.308 0.964 -6.180 1.00 74.50 97 GLY A O 1
ATOM 781 N N . MET A 1 98 ? -16.494 0.494 -4.326 1.00 73.88 98 MET A N 1
ATOM 782 C CA . MET A 1 98 ? -15.411 0.734 -3.358 1.00 73.88 98 MET A CA 1
ATOM 783 C C . MET A 1 98 ? -14.788 -0.561 -2.807 1.00 73.88 98 MET A C 1
ATOM 785 O O . MET A 1 98 ? -14.043 -0.531 -1.826 1.00 73.88 98 MET A O 1
ATOM 789 N N . ASP A 1 99 ? -15.064 -1.706 -3.432 1.00 75.12 99 ASP A N 1
ATOM 790 C CA . ASP A 1 99 ? -14.422 -2.981 -3.121 1.00 75.12 99 ASP A CA 1
ATOM 791 C C . ASP A 1 99 ? -12.960 -3.007 -3.592 1.00 75.12 99 ASP A C 1
ATOM 793 O O . ASP A 1 99 ? -12.656 -2.706 -4.741 1.00 75.12 99 ASP A O 1
ATOM 797 N N . ASP A 1 100 ? -12.037 -3.340 -2.681 1.00 77.88 100 ASP A N 1
ATOM 798 C CA . ASP A 1 100 ? -10.583 -3.398 -2.938 1.00 77.88 100 ASP A CA 1
ATOM 799 C C . ASP A 1 100 ? -9.974 -2.085 -3.499 1.00 77.88 100 ASP A C 1
ATOM 801 O O . ASP A 1 100 ? -8.895 -2.059 -4.106 1.00 77.88 100 ASP A O 1
ATOM 805 N N . VAL A 1 101 ? -10.650 -0.952 -3.268 1.00 83.81 101 VAL A N 1
ATOM 806 C CA . VAL A 1 101 ? -10.201 0.373 -3.713 1.00 83.81 101 VAL A CA 1
ATOM 807 C C . VAL A 1 101 ? -9.334 1.037 -2.650 1.00 83.81 101 VAL A C 1
ATOM 809 O O . VAL A 1 101 ? -9.598 0.964 -1.450 1.00 83.81 101 VAL A O 1
ATOM 812 N N . TYR A 1 102 ? -8.285 1.719 -3.110 1.00 86.31 102 TYR A N 1
ATOM 813 C CA . TYR A 1 102 ? -7.462 2.582 -2.272 1.00 86.31 102 TYR A CA 1
ATOM 814 C C . TYR A 1 102 ? -7.836 4.028 -2.543 1.00 86.31 102 TYR A C 1
ATOM 816 O O . TYR A 1 102 ? -7.733 4.492 -3.678 1.00 86.31 102 TYR A O 1
ATOM 824 N N . VAL A 1 103 ? -8.236 4.736 -1.497 1.00 85.56 103 VAL A N 1
ATOM 825 C CA . VAL A 1 103 ? -8.708 6.118 -1.588 1.00 85.56 103 VAL A CA 1
ATOM 826 C C . VAL A 1 103 ? -7.870 7.027 -0.701 1.00 85.56 103 VAL A C 1
ATOM 828 O O . VAL A 1 103 ? -7.259 6.583 0.272 1.00 85.56 103 VAL A O 1
ATOM 831 N N . ASN A 1 104 ? -7.809 8.311 -1.042 1.00 84.25 104 ASN A N 1
ATOM 832 C CA . ASN A 1 104 ? -7.177 9.290 -0.167 1.00 84.25 104 ASN A CA 1
ATOM 833 C C . ASN A 1 104 ? -8.099 9.619 1.026 1.00 84.25 104 ASN A C 1
ATOM 835 O O . ASN A 1 104 ? -9.261 9.207 1.093 1.00 84.25 104 ASN A O 1
ATOM 839 N N . PHE A 1 105 ? -7.563 10.379 1.979 1.00 75.25 105 PHE A N 1
ATOM 840 C CA . PHE A 1 105 ? -8.313 10.775 3.168 1.00 75.25 105 PHE A CA 1
ATOM 841 C C . PHE A 1 105 ? -9.560 11.614 2.848 1.00 75.25 105 PHE A C 1
ATOM 843 O O . PHE A 1 105 ? -10.582 11.452 3.509 1.00 75.25 105 PHE A O 1
ATOM 850 N N . ASP A 1 106 ? -9.487 12.483 1.840 1.00 77.25 106 ASP A N 1
ATOM 851 C CA . ASP A 1 106 ? -10.580 13.392 1.485 1.00 77.25 106 ASP A CA 1
ATOM 852 C C . ASP A 1 106 ? -11.785 12.611 0.959 1.00 77.25 106 ASP A C 1
ATOM 854 O O . ASP A 1 106 ? -12.890 12.771 1.462 1.00 77.25 106 ASP A O 1
ATOM 858 N N . THR A 1 107 ? -11.549 11.653 0.061 1.00 76.94 107 THR A N 1
ATOM 859 C CA . THR A 1 107 ? -12.579 10.735 -0.431 1.00 76.94 107 THR A CA 1
ATOM 860 C C . THR A 1 107 ? -13.189 9.919 0.708 1.00 76.94 107 THR A C 1
ATOM 862 O O . THR A 1 107 ? -14.408 9.812 0.793 1.00 76.94 107 THR A O 1
ATOM 865 N N . CYS A 1 108 ? -12.376 9.386 1.629 1.00 72.12 108 CYS A N 1
ATOM 866 C CA . CYS A 1 108 ? -12.895 8.707 2.824 1.00 72.12 108 CYS A CA 1
ATOM 867 C C . CYS A 1 108 ? -13.799 9.615 3.671 1.00 72.12 108 CYS A C 1
ATOM 869 O O . CYS A 1 108 ? -14.850 9.180 4.142 1.00 72.12 108 CYS A O 1
ATOM 871 N N . SER A 1 109 ? -13.380 10.864 3.881 1.00 70.50 109 SER A N 1
ATOM 872 C CA . SER A 1 109 ? -14.126 11.857 4.651 1.00 70.50 109 SER A CA 1
ATOM 873 C C . SER A 1 109 ? -15.462 12.178 3.982 1.00 70.50 109 SER A C 1
ATOM 875 O O . SER A 1 109 ? -16.492 12.181 4.651 1.00 70.50 109 SER A O 1
ATOM 877 N N . ASP A 1 110 ? -15.476 12.384 2.669 1.00 72.19 110 ASP A N 1
ATOM 878 C CA . ASP A 1 110 ? -16.701 12.679 1.927 1.00 72.19 110 ASP A CA 1
ATOM 879 C C . ASP A 1 110 ? -17.725 11.542 2.061 1.00 72.19 110 ASP A C 1
ATOM 881 O O . ASP A 1 110 ? -18.886 11.804 2.371 1.00 72.19 110 ASP A O 1
ATOM 885 N N . TYR A 1 111 ? -17.299 10.275 1.965 1.00 66.38 111 TYR A N 1
ATOM 886 C CA . TYR A 1 111 ? -18.186 9.128 2.217 1.00 66.38 111 TYR A CA 1
ATOM 887 C C . TYR A 1 111 ? -18.747 9.109 3.637 1.00 66.38 111 TYR A C 1
ATOM 889 O O . TYR A 1 111 ? -19.922 8.809 3.841 1.00 66.38 111 TYR A O 1
ATOM 897 N N . TYR A 1 112 ? -17.924 9.460 4.623 1.00 63.59 112 TYR A N 1
ATOM 898 C CA . TYR A 1 112 ? -18.359 9.525 6.013 1.00 63.59 112 TYR A CA 1
ATOM 899 C C . TYR A 1 112 ? -19.456 10.582 6.236 1.00 63.59 112 TYR A C 1
ATOM 901 O O . TYR A 1 112 ? -20.373 10.353 7.025 1.00 63.59 112 TYR A O 1
ATOM 909 N N . TYR A 1 113 ? -19.386 11.725 5.543 1.00 61.75 113 TYR A N 1
ATOM 910 C CA . TYR A 1 113 ? -20.324 12.837 5.734 1.00 61.75 113 TYR A CA 1
ATOM 911 C C . TYR A 1 113 ? -21.562 12.794 4.828 1.00 61.75 113 TYR A C 1
ATOM 913 O O . TYR A 1 113 ? -22.612 13.291 5.236 1.00 61.75 113 TYR A O 1
ATOM 921 N N . VAL A 1 114 ? -21.468 12.234 3.619 1.00 56.12 114 VAL A N 1
ATOM 922 C CA . VAL A 1 114 ? -22.552 12.290 2.620 1.00 56.12 114 VAL A CA 1
ATOM 923 C C . VAL A 1 114 ? -23.609 11.203 2.839 1.00 56.12 114 VAL A C 1
ATOM 925 O O . VAL A 1 114 ? -24.796 11.469 2.653 1.00 56.12 114 VAL A O 1
ATOM 928 N N . ASP A 1 115 ? -23.225 10.005 3.289 1.00 51.28 115 ASP A N 1
ATOM 929 C CA . ASP A 1 115 ? -24.105 8.831 3.182 1.00 51.28 115 ASP A CA 1
ATOM 930 C C . ASP A 1 115 ? -24.992 8.525 4.400 1.00 51.28 115 ASP A C 1
ATOM 932 O O . ASP A 1 115 ? -25.618 7.467 4.435 1.00 51.28 115 ASP A O 1
ATOM 936 N N . ASN A 1 116 ? -25.117 9.416 5.401 1.00 45.03 116 ASN A N 1
ATOM 937 C CA . ASN A 1 116 ? -25.876 9.122 6.638 1.00 45.03 116 ASN A CA 1
ATOM 938 C C . ASN A 1 116 ? -25.574 7.706 7.161 1.00 45.03 116 ASN A C 1
ATOM 940 O O . ASN A 1 116 ? -26.465 6.990 7.633 1.00 45.03 116 ASN A O 1
ATOM 944 N N . LEU A 1 117 ? -24.311 7.279 7.032 1.00 49.03 117 LEU A N 1
ATOM 945 C CA . LEU A 1 117 ? -23.859 6.025 7.593 1.00 49.03 117 LEU A CA 1
ATOM 946 C C . LEU A 1 117 ? -24.307 6.030 9.042 1.00 49.03 117 LEU A C 1
ATOM 948 O O . LEU A 1 117 ? -24.062 6.996 9.767 1.00 49.03 117 LEU A O 1
ATOM 952 N N . CYS A 1 118 ? -25.031 4.991 9.447 1.00 45.16 118 CYS A N 1
ATOM 953 C CA . CYS A 1 118 ? -25.494 4.865 10.814 1.00 45.16 118 CYS A CA 1
ATOM 954 C C . CYS A 1 118 ? -24.271 4.543 11.684 1.00 45.16 118 CYS A C 1
ATOM 956 O O . CYS A 1 118 ? -24.090 3.423 12.153 1.00 45.16 118 CYS A O 1
ATOM 958 N N . VAL A 1 119 ? -23.394 5.535 11.869 1.00 48.94 119 VAL A N 1
ATOM 959 C CA . VAL A 1 119 ? -22.213 5.498 12.731 1.00 48.94 119 VAL A CA 1
ATOM 960 C C . VAL A 1 119 ? -22.653 5.049 14.118 1.00 48.94 119 VAL A C 1
ATOM 962 O O . VAL A 1 119 ? -21.937 4.270 14.739 1.00 48.94 119 VAL A O 1
ATOM 965 N N . TRP A 1 120 ? -23.880 5.426 14.511 1.00 45.75 120 TRP A N 1
ATOM 966 C CA . TRP A 1 120 ? -24.611 5.040 15.723 1.00 45.75 120 TRP A CA 1
ATOM 967 C C . TRP A 1 120 ? -24.778 3.528 15.917 1.00 45.75 120 TRP A C 1
ATOM 969 O O . TRP A 1 120 ? -24.949 3.090 17.050 1.00 45.75 120 TRP A O 1
ATOM 979 N N . CYS A 1 121 ? -24.693 2.727 14.853 1.00 46.44 121 CYS A N 1
ATOM 980 C CA . CYS A 1 121 ? -24.735 1.266 14.915 1.00 46.44 121 CYS A CA 1
ATOM 981 C C . CYS A 1 121 ? -23.346 0.611 14.901 1.00 46.44 121 CYS A C 1
ATOM 983 O O . CYS A 1 121 ? -23.256 -0.605 15.059 1.00 46.44 121 CYS A O 1
ATOM 985 N N . SER A 1 122 ? -22.261 1.374 14.717 1.00 53.75 122 SER A N 1
ATOM 986 C CA . SER A 1 122 ? -20.912 0.824 14.844 1.00 53.75 122 SER A CA 1
ATOM 987 C C . SER A 1 122 ? -20.529 0.718 16.320 1.00 53.75 122 SER A C 1
ATOM 989 O O . SER A 1 122 ? -20.646 1.671 17.093 1.00 53.75 122 SER A O 1
ATOM 991 N N . ASP A 1 123 ? -19.962 -0.423 16.707 1.00 54.81 123 ASP A N 1
ATOM 992 C CA . ASP A 1 123 ? -19.374 -0.594 18.041 1.00 54.81 123 ASP A CA 1
ATOM 993 C C . ASP A 1 123 ? -18.179 0.353 18.298 1.00 54.81 123 ASP A C 1
ATOM 995 O O . ASP A 1 123 ? -17.627 0.365 19.398 1.00 54.81 123 ASP A O 1
ATOM 999 N N . TYR A 1 124 ? -17.749 1.119 17.288 1.00 50.19 124 TYR A N 1
ATOM 1000 C CA . TYR A 1 124 ? -16.577 1.998 17.274 1.00 50.19 124 TYR A CA 1
ATOM 1001 C C . TYR A 1 124 ? -16.911 3.477 17.576 1.00 50.19 124 TYR A C 1
ATOM 1003 O O . TYR A 1 124 ? -16.050 4.347 17.429 1.00 50.19 124 TYR A O 1
ATOM 1011 N N . HIS A 1 125 ? -18.131 3.766 18.046 1.00 48.34 125 HIS A N 1
ATOM 1012 C CA . HIS A 1 125 ? -18.626 5.114 18.358 1.00 48.34 125 HIS A CA 1
ATOM 1013 C C . HIS A 1 125 ? -17.669 5.944 19.246 1.00 48.34 125 HIS A C 1
ATOM 1015 O O . HIS A 1 125 ? -17.246 5.492 20.313 1.00 48.34 125 HIS A O 1
ATOM 1021 N N . VAL A 1 126 ? -17.352 7.171 18.796 1.00 44.34 126 VAL A N 1
ATOM 1022 C CA . VAL A 1 126 ? -16.609 8.269 19.478 1.00 44.34 126 VAL A CA 1
ATOM 1023 C C . VAL A 1 126 ? -15.471 7.834 20.405 1.00 44.34 126 VAL A C 1
ATOM 1025 O O . VAL A 1 126 ? -15.262 8.391 21.481 1.00 44.34 126 VAL A O 1
ATOM 1028 N N . SER A 1 127 ? -14.717 6.821 20.005 1.00 35.56 127 SER A N 1
ATOM 1029 C CA . SER A 1 127 ? -13.557 6.372 20.757 1.00 35.56 127 SER A CA 1
ATOM 1030 C C . SER A 1 127 ? -12.318 6.969 20.096 1.00 35.56 127 SER A C 1
ATOM 1032 O O . SER A 1 127 ? -11.960 6.494 19.018 1.00 35.56 127 SER A O 1
ATOM 1034 N N . PRO A 1 128 ? -11.661 7.995 20.680 1.00 42.00 128 PRO A N 1
ATOM 1035 C CA . PRO A 1 128 ? -10.423 8.509 20.111 1.00 42.00 128 PRO A CA 1
ATOM 1036 C C . PRO A 1 128 ? -9.416 7.362 19.854 1.00 42.00 128 PRO A C 1
ATOM 1038 O O . PRO A 1 128 ? -9.377 6.346 20.551 1.00 42.00 128 PRO A O 1
ATOM 1041 N N . ILE A 1 129 ? -8.643 7.454 18.780 1.00 41.31 129 ILE A N 1
ATOM 1042 C CA . ILE A 1 129 ? -7.741 6.364 18.399 1.00 41.31 129 ILE A CA 1
ATOM 1043 C C . ILE A 1 129 ? -6.450 6.521 19.192 1.00 41.31 129 ILE A C 1
ATOM 1045 O O . ILE A 1 129 ? -5.828 7.583 19.162 1.00 41.31 129 ILE A O 1
ATOM 1049 N N . ARG A 1 130 ? -6.014 5.461 19.880 1.00 38.41 130 ARG A N 1
ATOM 1050 C CA . ARG A 1 130 ? -4.657 5.412 20.425 1.00 38.41 130 ARG A CA 1
ATOM 1051 C C . ARG A 1 130 ? -3.770 4.702 19.413 1.00 38.41 130 ARG A C 1
ATOM 1053 O O . ARG A 1 130 ? -3.812 3.477 19.292 1.00 38.41 130 ARG A O 1
ATOM 1060 N N . PHE A 1 131 ? -2.980 5.471 18.673 1.00 39.19 131 PHE A N 1
ATOM 1061 C CA . PHE A 1 131 ? -1.915 4.905 17.855 1.00 39.19 131 PHE A CA 1
ATOM 1062 C C . PHE A 1 131 ? -0.827 4.381 18.793 1.00 39.19 131 PHE A C 1
ATOM 1064 O O . PHE A 1 131 ? -0.302 5.125 19.621 1.00 39.19 131 PHE A O 1
ATOM 1071 N N . LYS A 1 132 ? -0.505 3.088 18.707 1.00 35.22 132 LYS A N 1
ATOM 1072 C CA . LYS A 1 132 ? 0.777 2.614 19.230 1.00 35.22 132 LYS A CA 1
ATOM 1073 C C . LYS A 1 132 ? 1.831 3.083 18.240 1.00 35.22 132 LYS A C 1
ATOM 1075 O O . LYS A 1 132 ? 1.743 2.732 17.065 1.00 35.22 132 LYS A O 1
ATOM 1080 N N . GLU A 1 133 ? 2.775 3.896 18.703 1.00 33.19 133 GLU A N 1
ATOM 1081 C CA . GLU A 1 133 ? 3.935 4.262 17.896 1.00 33.19 133 GLU A CA 1
ATOM 10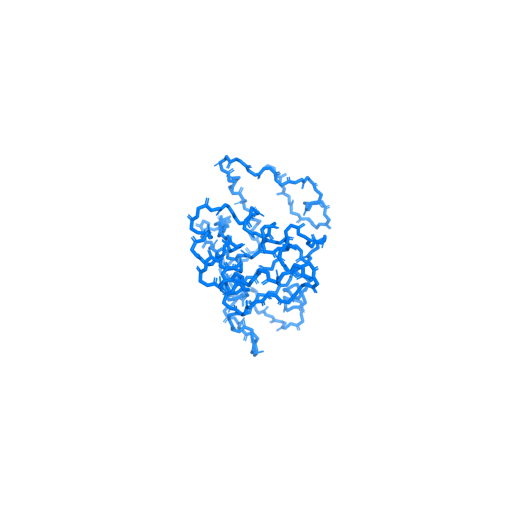82 C C . GLU A 1 133 ? 4.580 2.982 17.346 1.00 33.19 133 GLU A C 1
ATOM 1084 O O . GLU A 1 133 ? 4.763 2.020 18.106 1.00 33.19 133 GLU A O 1
ATOM 1089 N N . PRO A 1 134 ? 4.903 2.923 16.043 1.00 31.75 134 PRO A N 1
ATOM 1090 C CA . PRO A 1 134 ? 5.705 1.834 15.528 1.00 31.75 134 PRO A CA 1
ATOM 1091 C C . PRO A 1 134 ? 7.062 1.909 16.222 1.00 31.75 134 PRO A C 1
ATOM 1093 O O . PRO A 1 134 ? 7.840 2.844 16.026 1.00 31.75 134 PRO A O 1
ATOM 1096 N N . THR A 1 135 ? 7.341 0.928 17.076 1.00 34.34 135 THR A N 1
ATOM 1097 C CA . THR A 1 135 ? 8.661 0.769 17.669 1.00 34.34 135 THR A CA 1
ATOM 1098 C C . THR A 1 135 ? 9.663 0.520 16.544 1.00 34.34 135 THR A C 1
ATOM 1100 O O . THR A 1 135 ? 9.714 -0.564 15.968 1.00 34.34 135 THR A O 1
ATOM 1103 N N . SER A 1 136 ? 10.473 1.552 16.301 1.00 38.44 136 SER A N 1
ATOM 1104 C CA . SER A 1 136 ? 11.704 1.622 15.508 1.00 38.44 136 SER A CA 1
ATOM 1105 C C . SER A 1 136 ? 11.580 1.954 14.003 1.00 38.44 136 SER A C 1
ATOM 1107 O O . SER A 1 136 ? 10.962 1.252 13.211 1.00 38.44 136 SER A O 1
ATOM 1109 N N . HIS A 1 137 ?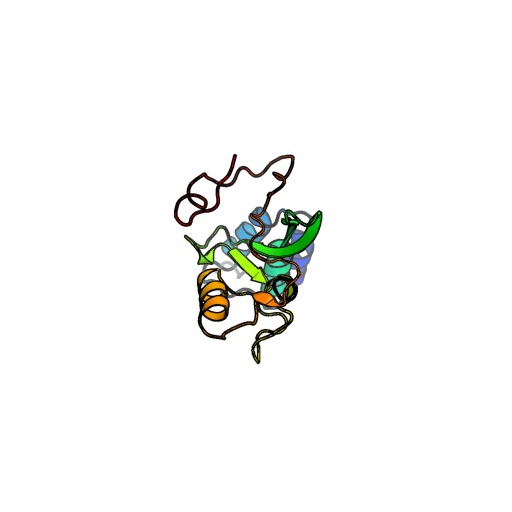 12.276 3.046 13.651 1.00 36.16 137 HIS A N 1
ATOM 1110 C CA . HIS A 1 137 ? 12.787 3.489 12.341 1.00 36.16 137 HIS A CA 1
ATOM 1111 C C . HIS A 1 137 ? 12.000 4.433 11.417 1.00 36.16 137 HIS A C 1
ATOM 1113 O O . HIS A 1 137 ? 12.629 4.968 10.508 1.00 36.16 137 HIS A O 1
ATOM 1119 N N . PHE A 1 138 ? 10.736 4.788 11.667 1.00 34.41 138 PHE A N 1
ATOM 1120 C CA . PHE A 1 138 ? 10.060 5.822 10.858 1.00 34.41 138 PHE A CA 1
ATOM 1121 C C . PHE A 1 138 ? 9.323 6.847 11.722 1.00 34.41 138 PHE A C 1
ATOM 1123 O O . PHE A 1 138 ? 8.122 6.747 11.956 1.00 34.41 138 PHE A O 1
ATOM 1130 N N . ALA A 1 139 ? 10.053 7.867 12.179 1.00 30.28 139 ALA A N 1
ATOM 1131 C CA . ALA A 1 139 ? 9.437 9.101 12.651 1.00 30.28 139 ALA A CA 1
ATOM 1132 C C . ALA A 1 139 ? 8.874 9.852 11.431 1.00 30.28 139 ALA A C 1
ATOM 1134 O O . ALA A 1 139 ? 9.627 10.416 10.637 1.00 30.28 139 ALA A O 1
ATOM 1135 N N . LEU A 1 140 ? 7.553 9.817 11.240 1.00 35.69 140 LEU A N 1
ATOM 1136 C CA . LEU A 1 140 ? 6.880 10.696 10.282 1.00 35.69 140 LEU A CA 1
ATOM 1137 C C . LEU A 1 140 ? 6.993 12.153 10.768 1.00 35.69 140 LEU A C 1
ATOM 1139 O O . LEU A 1 140 ? 6.900 12.399 11.973 1.00 35.69 140 LEU A O 1
ATOM 1143 N N . PRO A 1 141 ? 7.192 13.133 9.868 1.00 27.78 141 PRO A N 1
ATOM 1144 C CA . PRO A 1 141 ? 7.330 14.523 10.271 1.00 27.78 141 PRO A CA 1
ATOM 1145 C C . PRO A 1 141 ? 6.030 15.074 10.890 1.00 27.78 141 PRO A C 1
ATOM 1147 O O . PRO A 1 141 ? 4.937 14.675 10.476 1.00 27.78 141 PRO A O 1
ATOM 1150 N N . PRO A 1 142 ? 6.120 16.038 11.827 1.00 32.94 142 PRO A N 1
ATOM 1151 C CA . PRO A 1 142 ? 5.016 16.472 12.690 1.00 32.94 142 PRO A CA 1
ATOM 1152 C C . PRO A 1 142 ? 3.933 17.314 11.990 1.00 32.94 142 PRO A C 1
ATOM 1154 O O . PRO A 1 142 ? 3.223 18.056 12.646 1.00 32.94 142 PRO A O 1
ATOM 1157 N N . LEU A 1 143 ? 3.787 17.269 10.669 1.00 32.28 143 LEU A N 1
ATOM 1158 C CA . LEU A 1 143 ? 2.892 18.193 9.953 1.00 32.28 143 LEU A CA 1
ATOM 1159 C C . LEU A 1 143 ? 1.527 17.589 9.591 1.00 32.28 143 LEU A C 1
ATOM 1161 O O . LEU A 1 143 ? 0.713 18.247 8.953 1.00 32.28 143 LEU A O 1
ATOM 1165 N N . LEU A 1 144 ? 1.258 16.345 10.001 1.00 36.38 144 LEU A N 1
ATOM 1166 C CA . LEU A 1 144 ? 0.020 15.621 9.679 1.00 36.38 144 LEU A CA 1
ATOM 1167 C C . LEU A 1 144 ? -0.971 15.492 10.850 1.00 36.38 144 LEU A C 1
ATOM 1169 O O . LEU A 1 144 ? -2.042 14.927 10.650 1.00 36.38 144 LEU A O 1
ATOM 1173 N N . TRP A 1 145 ? -0.661 16.013 12.045 1.00 35.06 145 TRP A N 1
ATOM 1174 C CA . TRP A 1 145 ? -1.489 15.798 13.247 1.00 35.06 145 TRP A CA 1
ATOM 1175 C C . TRP A 1 145 ? -2.308 17.011 13.722 1.00 35.06 145 TRP A C 1
ATOM 1177 O O . TRP A 1 145 ? -3.165 16.844 14.584 1.00 35.06 145 TRP A O 1
ATOM 1187 N N . GLU A 1 146 ? -2.108 18.215 13.175 1.00 26.67 146 GLU A N 1
ATOM 1188 C CA . GLU A 1 146 ? -2.583 19.440 13.851 1.00 26.67 146 GLU A CA 1
ATOM 1189 C C . GLU A 1 146 ? -3.941 20.021 13.427 1.00 26.67 146 GLU A C 1
ATOM 1191 O O . GLU A 1 146 ? -4.409 20.943 14.086 1.00 26.67 146 GLU A O 1
ATOM 1196 N N . THR A 1 147 ? -4.632 19.543 12.386 1.00 32.28 147 THR A N 1
ATOM 1197 C CA . THR A 1 147 ? -5.786 20.322 11.863 1.00 32.28 147 THR A CA 1
ATOM 1198 C C . THR A 1 147 ? -7.185 19.821 12.188 1.00 32.28 147 THR A C 1
ATOM 1200 O O . THR A 1 147 ? -8.137 20.531 11.886 1.00 32.28 147 THR A O 1
ATOM 1203 N N . HIS A 1 148 ? -7.365 18.679 12.850 1.00 32.69 148 HIS A N 1
ATOM 1204 C CA . HIS A 1 148 ? -8.694 18.261 13.313 1.00 32.69 148 HIS A CA 1
ATOM 1205 C C . HIS A 1 148 ? -8.564 17.627 14.694 1.00 32.69 148 HIS A C 1
ATOM 1207 O O . HIS A 1 148 ? -7.657 16.832 14.912 1.00 32.69 148 HIS A O 1
ATOM 1213 N N . HIS A 1 149 ? -9.431 18.030 15.627 1.00 29.84 149 HIS A N 1
ATOM 1214 C CA . HIS A 1 149 ? -9.418 17.669 17.046 1.00 29.84 149 HIS A CA 1
ATOM 1215 C C . HIS A 1 149 ? -9.296 16.153 17.300 1.00 29.84 149 HIS A C 1
ATOM 1217 O O . HIS A 1 149 ? -10.283 15.464 17.543 1.00 29.84 149 HIS A O 1
ATOM 1223 N N . TRP A 1 150 ? -8.067 15.650 17.338 1.00 31.62 150 TRP A N 1
ATOM 1224 C CA . TRP A 1 150 ? -7.707 14.372 17.933 1.00 31.62 150 TRP A CA 1
ATOM 1225 C C . TRP A 1 150 ? -6.823 14.700 19.130 1.00 31.62 150 TRP A C 1
ATOM 1227 O O . TRP A 1 150 ? -5.662 15.073 18.988 1.00 31.62 150 TRP A O 1
ATOM 1237 N N . ILE A 1 151 ? -7.407 14.659 20.329 1.00 25.92 151 ILE A N 1
ATOM 1238 C CA . ILE A 1 151 ? -6.672 14.912 21.570 1.00 25.92 151 ILE A CA 1
ATOM 1239 C C . ILE A 1 151 ? -5.688 13.758 21.773 1.00 25.92 151 ILE A C 1
ATOM 1241 O O . ILE A 1 151 ? -6.081 12.658 22.157 1.00 25.92 151 ILE A O 1
ATOM 1245 N N . VAL A 1 152 ? -4.409 14.032 21.527 1.00 29.28 152 VAL A N 1
ATOM 1246 C CA . VAL A 1 152 ? -3.283 13.211 21.972 1.00 29.28 152 VAL A CA 1
ATOM 1247 C C . VAL A 1 152 ? -2.856 13.750 23.340 1.00 29.28 152 VAL A C 1
ATOM 1249 O O . VAL A 1 152 ? -2.430 14.897 23.459 1.00 29.28 152 VAL A O 1
ATOM 1252 N N . ARG A 1 153 ? -3.026 12.942 24.387 1.00 27.67 153 ARG A N 1
ATOM 1253 C CA . ARG A 1 153 ? -2.311 13.076 25.662 1.00 27.67 153 ARG A CA 1
ATOM 1254 C C . ARG A 1 153 ? -1.511 11.809 25.906 1.00 27.67 153 ARG A C 1
ATOM 1256 O O . ARG A 1 153 ? -2.044 10.715 25.598 1.00 27.67 153 ARG A O 1
#

InterPro domains:
  IPR021982 Repeat element protein, Ichnovirus [PF12132] (4-107)

Organism: Euphydryas editha (NCBI:txid104508)